Protein AF-A0A1Y2BKQ8-F1 (afdb_monomer_lite)

Secondary structure (DSSP, 8-state):
--S-TTHHHHHHHHHHHHTT--HHHHHHHHHHHHGGG--HHHHHHHHH--STT-PPPS-TTTS-HHHHHHHHHHHHHHHHHHHHH-SS-------

Foldseek 3Di:
DVPCLQVVLLVVLLVCVLLVHDLVVSLVVSCVSCPPNDDVVSSVSSVPDDNVPDDDPPPPVVDDPVVVVSVVVVVVVVVVVVVVVDPDDDPPDDD

Organism: NCBI:txid329046

Structure (mmCIF, N/CA/C/O backbone):
data_AF-A0A1Y2BKQ8-F1
#
_entry.id   AF-A0A1Y2BKQ8-F1
#
loop_
_atom_site.group_PDB
_atom_site.id
_atom_site.type_symbol
_atom_site.label_atom_id
_atom_site.label_alt_id
_atom_site.label_comp_id
_atom_site.label_asym_id
_atom_site.label_entity_id
_atom_site.label_seq_id
_atom_site.pdbx_PDB_ins_code
_atom_site.Cartn_x
_atom_site.Cartn_y
_atom_site.Cartn_z
_atom_site.occupancy
_atom_site.B_iso_or_equiv
_atom_site.auth_seq_id
_atom_site.auth_comp_id
_atom_site.auth_asym_id
_atom_site.auth_atom_id
_atom_site.pdbx_PDB_model_num
ATOM 1 N N . CYS A 1 1 ? -3.344 -16.184 -11.820 1.00 55.28 1 CYS A N 1
ATOM 2 C CA . CYS A 1 1 ? -2.300 -15.157 -11.624 1.00 55.28 1 CYS A CA 1
ATOM 3 C C . CYS A 1 1 ? -0.948 -15.718 -12.061 1.00 55.28 1 CYS A C 1
ATOM 5 O O . CYS A 1 1 ? -0.463 -16.633 -11.412 1.00 55.28 1 CYS A O 1
ATOM 7 N N . THR A 1 2 ? -0.353 -15.220 -13.149 1.00 65.62 2 THR A N 1
ATOM 8 C CA . THR A 1 2 ? 0.918 -15.765 -13.690 1.00 65.62 2 THR A CA 1
ATOM 9 C C . THR A 1 2 ? 2.160 -15.072 -13.111 1.00 65.62 2 THR A C 1
ATOM 11 O O . THR A 1 2 ? 3.232 -15.661 -13.059 1.00 65.62 2 THR A O 1
ATOM 14 N N . SER A 1 3 ? 2.032 -13.828 -12.633 1.00 71.88 3 SER A N 1
ATOM 15 C CA . SER A 1 3 ? 3.099 -13.130 -11.887 1.00 71.88 3 SER A CA 1
ATOM 16 C C . SER A 1 3 ? 2.632 -12.497 -10.574 1.00 71.88 3 SER A C 1
ATOM 18 O O . SER A 1 3 ? 3.471 -12.070 -9.794 1.00 71.88 3 SER A O 1
ATOM 20 N N . GLY A 1 4 ? 1.321 -12.391 -10.320 1.00 74.00 4 GLY A N 1
ATOM 21 C CA . GLY A 1 4 ? 0.762 -11.818 -9.084 1.00 74.00 4 GLY A CA 1
ATOM 22 C C . GLY A 1 4 ? 0.983 -10.311 -8.906 1.00 74.00 4 GLY A C 1
ATOM 23 O O . GLY A 1 4 ? 0.328 -9.691 -8.088 1.00 74.00 4 GLY A O 1
ATOM 24 N N . ILE A 1 5 ? 1.847 -9.678 -9.698 1.00 81.50 5 ILE A N 1
ATOM 25 C CA . ILE A 1 5 ? 2.206 -8.262 -9.547 1.00 81.50 5 ILE A CA 1
ATOM 26 C C . ILE A 1 5 ? 0.992 -7.332 -9.687 1.00 81.50 5 ILE A C 1
ATOM 28 O O . ILE A 1 5 ? 0.885 -6.344 -8.966 1.00 81.50 5 ILE A O 1
ATOM 32 N N . HIS A 1 6 ? 0.078 -7.623 -10.612 1.00 84.00 6 HIS A N 1
ATOM 33 C CA . HIS A 1 6 ? -1.047 -6.732 -10.895 1.00 84.00 6 HIS A CA 1
ATOM 34 C C . HIS A 1 6 ? -2.241 -7.029 -9.995 1.00 84.00 6 HIS A C 1
ATOM 36 O O . HIS A 1 6 ? -2.749 -6.123 -9.346 1.00 84.00 6 HIS A O 1
ATOM 42 N N . GLU A 1 7 ? -2.662 -8.291 -9.933 1.00 88.75 7 GLU A N 1
ATOM 43 C CA . GLU A 1 7 ? -3.835 -8.708 -9.169 1.00 88.75 7 GLU A CA 1
ATOM 44 C C . GLU A 1 7 ? -3.581 -8.597 -7.662 1.00 88.75 7 GLU A C 1
ATOM 46 O O . GLU A 1 7 ? -4.392 -8.017 -6.943 1.00 88.75 7 GLU A O 1
ATOM 51 N N . THR A 1 8 ? -2.418 -9.058 -7.184 1.00 90.25 8 THR A N 1
ATOM 52 C CA 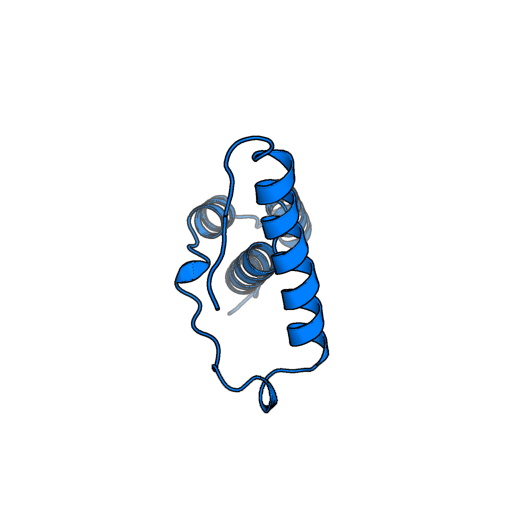. THR A 1 8 ? -2.040 -8.906 -5.772 1.00 90.25 8 THR A CA 1
ATOM 53 C C . THR A 1 8 ? -1.757 -7.443 -5.440 1.00 90.25 8 THR A C 1
ATOM 55 O O . THR A 1 8 ? -2.142 -6.988 -4.371 1.00 90.25 8 THR A O 1
ATOM 58 N N . GLY A 1 9 ? -1.149 -6.676 -6.353 1.00 89.31 9 GLY A N 1
ATOM 59 C CA . GLY A 1 9 ? -0.905 -5.244 -6.148 1.00 89.31 9 GLY A CA 1
ATOM 60 C C . GLY A 1 9 ? -2.192 -4.425 -6.015 1.00 89.31 9 GLY A C 1
ATOM 61 O O . GLY A 1 9 ? -2.284 -3.576 -5.133 1.00 89.31 9 GLY A O 1
ATOM 62 N N . ALA A 1 10 ? -3.207 -4.720 -6.834 1.00 90.88 10 ALA A N 1
ATOM 63 C CA . ALA A 1 10 ? -4.530 -4.113 -6.701 1.00 90.88 10 ALA A CA 1
ATOM 64 C C . ALA A 1 10 ? -5.181 -4.484 -5.363 1.00 90.88 10 ALA A C 1
ATOM 66 O O . ALA A 1 10 ? -5.633 -3.601 -4.641 1.00 90.88 10 ALA A O 1
ATOM 67 N N . PHE A 1 11 ? -5.173 -5.771 -5.003 1.00 91.56 11 PHE A N 1
ATOM 68 C CA . PHE A 1 11 ? -5.765 -6.244 -3.753 1.00 91.56 11 PHE A CA 1
ATOM 69 C C . PHE A 1 11 ? -5.103 -5.623 -2.516 1.00 91.56 11 PHE A C 1
ATOM 71 O O . PHE A 1 11 ? -5.789 -5.093 -1.644 1.00 91.56 11 PHE A O 1
ATOM 78 N N . VAL A 1 12 ? -3.768 -5.636 -2.456 1.00 92.12 12 VAL A N 1
ATOM 79 C CA . VAL A 1 12 ? -3.006 -5.026 -1.356 1.00 92.12 12 VAL A CA 1
ATOM 80 C C . VAL A 1 12 ? -3.254 -3.521 -1.305 1.00 92.12 12 VAL A C 1
ATOM 82 O O . VAL A 1 12 ? -3.436 -2.982 -0.218 1.00 92.12 12 VAL A O 1
ATOM 85 N N . GLY A 1 13 ? -3.333 -2.845 -2.453 1.00 91.94 13 GLY A N 1
ATOM 86 C CA . GLY A 1 13 ? -3.651 -1.421 -2.509 1.00 91.94 13 GLY A CA 1
ATOM 87 C C . GLY A 1 13 ? -5.037 -1.086 -1.953 1.00 91.94 13 GLY A C 1
ATOM 88 O O . GLY A 1 13 ? -5.162 -0.171 -1.140 1.00 91.94 13 GLY A O 1
ATOM 89 N N . CYS A 1 14 ? -6.063 -1.859 -2.317 1.00 92.12 14 CYS A N 1
ATOM 90 C CA . CYS A 1 14 ? -7.412 -1.723 -1.762 1.00 92.12 14 CYS A CA 1
ATOM 91 C C . CYS A 1 14 ? -7.440 -1.994 -0.253 1.00 92.12 14 CYS A C 1
ATOM 93 O O . CYS A 1 14 ? -8.060 -1.239 0.492 1.00 92.12 14 CYS A O 1
ATOM 95 N N . LEU A 1 15 ? -6.723 -3.023 0.214 1.00 90.06 15 LEU A N 1
ATOM 96 C CA . LEU A 1 15 ? -6.612 -3.318 1.640 1.00 90.06 15 LEU A CA 1
ATOM 97 C C . LEU A 1 15 ? -5.926 -2.170 2.389 1.00 90.06 15 LEU A C 1
ATOM 99 O O . LEU A 1 15 ? -6.450 -1.706 3.388 1.00 90.06 15 LEU A O 1
ATOM 103 N N . ARG A 1 16 ? -4.794 -1.653 1.900 1.00 89.94 16 ARG A N 1
ATOM 104 C CA . ARG A 1 16 ? -4.100 -0.506 2.513 1.00 89.94 16 ARG A CA 1
ATOM 105 C C . ARG A 1 16 ? -4.987 0.737 2.575 1.00 89.94 16 ARG A C 1
ATOM 107 O O . ARG A 1 16 ? -4.971 1.436 3.583 1.00 89.94 16 ARG A O 1
ATOM 114 N N . LYS A 1 17 ? -5.785 0.979 1.533 1.00 89.25 17 LYS A N 1
ATOM 115 C CA . LYS A 1 17 ? -6.769 2.064 1.514 1.00 89.25 17 LYS A CA 1
ATOM 116 C C . LYS A 1 17 ? -7.855 1.859 2.573 1.00 89.25 17 LYS A C 1
ATOM 118 O O . LYS A 1 17 ? -8.169 2.799 3.291 1.00 89.25 17 LYS A O 1
ATOM 123 N N . TYR A 1 18 ? -8.355 0.631 2.728 1.00 87.31 18 TYR A N 1
ATOM 124 C CA . TYR A 1 18 ? -9.271 0.263 3.816 1.00 87.31 18 TYR A CA 1
ATOM 125 C C . TYR A 1 18 ? -8.637 0.477 5.198 1.00 87.31 18 TYR A C 1
ATOM 127 O O . TYR A 1 18 ? -9.296 0.906 6.137 1.00 87.31 18 TYR A O 1
ATOM 135 N N . LEU A 1 19 ? -7.330 0.238 5.315 1.00 86.31 19 LEU A N 1
ATOM 136 C CA . LEU A 1 19 ? -6.562 0.508 6.525 1.00 86.31 19 LEU A CA 1
ATOM 137 C C . LEU A 1 19 ? -6.249 2.016 6.736 1.00 86.31 19 LEU A C 1
ATOM 139 O O . LEU A 1 19 ? -5.379 2.356 7.535 1.00 86.31 19 LEU A O 1
ATOM 143 N N . GLY A 1 20 ? -6.880 2.944 6.015 1.00 84.50 20 GLY A N 1
ATOM 144 C CA . GLY A 1 20 ? -6.663 4.385 6.207 1.00 84.50 20 GLY A CA 1
ATOM 145 C C . GLY A 1 20 ? -5.264 4.883 5.813 1.00 84.50 20 GLY A C 1
ATOM 146 O O . GLY A 1 20 ? -4.832 5.945 6.259 1.00 84.50 20 GLY A O 1
ATOM 147 N N . TRP A 1 21 ? -4.516 4.135 4.993 1.00 88.31 21 TRP A N 1
ATOM 148 C CA . TRP A 1 21 ? -3.216 4.598 4.498 1.00 88.31 21 TRP A CA 1
ATOM 149 C C . TRP A 1 21 ? -3.389 5.686 3.434 1.00 88.31 21 TRP A C 1
ATOM 151 O O . TRP A 1 21 ? -4.307 5.648 2.614 1.00 88.31 21 TRP A O 1
ATOM 161 N N . ASN A 1 22 ? -2.447 6.633 3.387 1.00 89.88 22 ASN A N 1
ATOM 162 C CA . ASN A 1 22 ? -2.442 7.673 2.362 1.00 89.88 22 ASN A CA 1
ATOM 163 C C . ASN A 1 22 ? -2.230 7.065 0.964 1.00 89.88 22 ASN A C 1
ATOM 165 O O . ASN A 1 22 ? -1.262 6.335 0.737 1.00 89.88 22 ASN A O 1
ATOM 169 N N . PHE A 1 23 ? -3.084 7.436 0.008 1.00 89.06 23 PHE A N 1
ATOM 170 C CA . PHE A 1 23 ? -3.034 6.956 -1.376 1.00 89.06 23 PHE A CA 1
ATOM 171 C C . PHE A 1 23 ? -1.649 7.081 -2.029 1.00 89.06 23 PHE A C 1
ATOM 173 O O . PHE A 1 23 ? -1.186 6.151 -2.689 1.00 89.06 23 PHE A O 1
ATOM 180 N N . ASN A 1 24 ? -0.950 8.196 -1.814 1.00 91.25 24 ASN A N 1
ATOM 181 C CA . ASN A 1 24 ? 0.359 8.435 -2.419 1.00 91.25 24 ASN A CA 1
ATOM 182 C C . ASN A 1 24 ? 1.401 7.419 -1.916 1.00 91.25 24 ASN A C 1
ATOM 184 O O . ASN A 1 24 ? 2.173 6.870 -2.700 1.00 91.25 24 ASN A O 1
ATOM 188 N N . SER A 1 25 ? 1.347 7.078 -0.623 1.00 93.00 25 SER A N 1
ATOM 189 C CA . SER A 1 25 ? 2.205 6.043 -0.035 1.00 93.00 25 SER A CA 1
ATOM 190 C C . SER A 1 25 ? 1.943 4.668 -0.661 1.00 93.00 25 SER A C 1
ATOM 192 O O . SER A 1 25 ? 2.888 3.979 -1.047 1.00 93.00 25 SER A O 1
ATOM 194 N N . ILE A 1 26 ? 0.670 4.315 -0.864 1.00 92.31 26 ILE A N 1
ATOM 195 C CA . ILE A 1 26 ? 0.257 3.044 -1.479 1.00 92.31 26 ILE A CA 1
ATOM 196 C C . ILE A 1 26 ? 0.764 2.939 -2.924 1.00 92.31 26 ILE A C 1
ATOM 198 O O . ILE A 1 26 ? 1.291 1.905 -3.339 1.00 92.31 26 ILE A O 1
ATOM 202 N N . VAL A 1 27 ? 0.632 4.011 -3.711 1.00 91.38 27 VAL A N 1
ATOM 203 C CA . VAL A 1 27 ? 1.073 4.022 -5.114 1.00 91.38 27 VAL A CA 1
ATOM 204 C C . VAL A 1 27 ? 2.591 3.904 -5.226 1.00 91.38 27 VAL A C 1
ATOM 206 O O . VAL A 1 27 ? 3.081 3.222 -6.130 1.00 91.38 27 VAL A O 1
ATOM 209 N N . VAL A 1 28 ? 3.344 4.535 -4.322 1.00 92.62 28 VAL A N 1
ATOM 210 C CA . VAL A 1 28 ? 4.805 4.395 -4.268 1.00 92.62 28 VAL A CA 1
ATOM 211 C C . VAL A 1 28 ? 5.197 2.955 -3.930 1.00 92.62 28 VAL A C 1
ATOM 213 O O . VAL A 1 28 ? 5.998 2.377 -4.663 1.00 92.62 28 VAL A O 1
ATOM 216 N N . GLU A 1 29 ? 4.588 2.342 -2.907 1.00 91.69 29 GLU A N 1
ATOM 217 C CA . GLU A 1 29 ? 4.819 0.933 -2.535 1.00 91.69 29 GLU A CA 1
ATOM 218 C C . GLU A 1 29 ? 4.538 -0.004 -3.722 1.00 91.69 29 GLU A C 1
ATOM 220 O O . GLU A 1 29 ? 5.382 -0.826 -4.091 1.00 91.69 29 GLU A O 1
ATOM 225 N N . TYR A 1 30 ? 3.399 0.181 -4.398 1.00 91.00 30 TYR A N 1
ATOM 226 C CA . TYR A 1 30 ? 3.030 -0.596 -5.581 1.00 91.00 30 TYR A CA 1
ATOM 227 C C . TYR A 1 30 ? 4.044 -0.446 -6.722 1.00 91.00 30 TYR A C 1
ATOM 229 O O . TYR A 1 30 ? 4.440 -1.437 -7.340 1.00 91.00 30 TYR A O 1
ATOM 237 N N . ARG A 1 31 ? 4.486 0.782 -7.018 1.00 90.31 31 ARG A N 1
ATOM 238 C CA . ARG A 1 31 ? 5.473 1.041 -8.077 1.00 90.31 31 ARG A CA 1
ATOM 239 C C . ARG A 1 31 ? 6.832 0.438 -7.739 1.00 90.31 31 ARG A C 1
ATOM 241 O O . ARG A 1 31 ? 7.458 -0.134 -8.627 1.00 90.31 31 ARG A O 1
ATOM 248 N N . CYS A 1 32 ? 7.256 0.512 -6.479 1.00 90.75 32 CYS A N 1
ATOM 249 C CA . CYS A 1 32 ? 8.468 -0.147 -5.998 1.00 90.75 32 CYS A CA 1
ATOM 250 C C . CYS A 1 32 ? 8.386 -1.671 -6.163 1.00 90.75 32 CYS A C 1
ATOM 252 O O . CYS A 1 32 ? 9.342 -2.278 -6.637 1.00 90.75 32 CYS A O 1
ATOM 254 N N . PHE A 1 33 ? 7.242 -2.282 -5.840 1.00 88.25 33 PHE A N 1
ATOM 255 C CA . PHE A 1 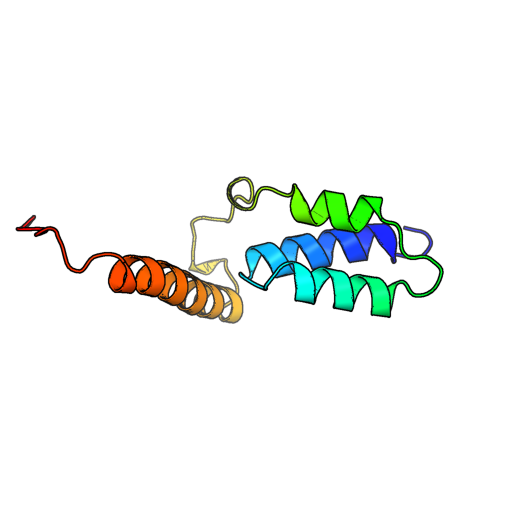33 ? 7.044 -3.727 -5.971 1.00 88.25 33 PHE A CA 1
ATOM 256 C C . PHE A 1 33 ? 6.954 -4.192 -7.433 1.00 88.25 33 PHE A C 1
ATOM 258 O O . PHE A 1 33 ? 7.542 -5.201 -7.816 1.00 88.25 33 PHE A O 1
ATOM 265 N N . ALA A 1 34 ? 6.221 -3.458 -8.271 1.00 87.06 34 ALA A N 1
ATOM 266 C CA . ALA A 1 34 ? 6.012 -3.816 -9.670 1.00 87.06 34 ALA A CA 1
ATOM 267 C C . ALA A 1 34 ? 7.197 -3.446 -10.580 1.00 87.06 34 ALA A C 1
ATOM 269 O O . ALA A 1 34 ? 7.329 -4.008 -11.673 1.00 87.06 34 ALA A O 1
ATOM 270 N N . GLY A 1 35 ? 8.044 -2.502 -10.156 1.00 87.25 35 GLY A N 1
ATOM 271 C CA . GLY A 1 35 ? 9.211 -2.033 -10.896 1.00 87.25 35 GLY A CA 1
ATOM 272 C C . GLY A 1 35 ? 8.872 -1.655 -12.341 1.00 87.25 35 GLY A C 1
ATOM 273 O O . GLY A 1 35 ? 7.955 -0.874 -12.613 1.00 87.25 35 GLY A O 1
ATOM 274 N N . SER A 1 36 ? 9.584 -2.269 -13.289 1.00 83.88 36 SER A N 1
ATOM 275 C CA . SER A 1 36 ? 9.407 -2.050 -14.733 1.00 83.88 36 SER A CA 1
ATOM 276 C C . SER A 1 36 ? 8.082 -2.569 -15.302 1.00 83.88 36 SER A C 1
ATOM 278 O O . SER A 1 36 ? 7.726 -2.223 -16.425 1.00 83.88 36 SER A O 1
ATOM 280 N N . LYS A 1 37 ? 7.331 -3.379 -14.545 1.00 84.38 37 LYS A N 1
ATOM 281 C CA . LYS A 1 37 ? 6.013 -3.901 -14.934 1.00 84.38 37 LYS A CA 1
ATOM 282 C C . LYS A 1 37 ? 4.866 -3.137 -14.270 1.00 84.38 37 LYS A C 1
ATOM 284 O O . LYS A 1 37 ? 3.740 -3.622 -14.276 1.00 84.38 37 LYS A O 1
ATOM 289 N N . SER A 1 38 ? 5.102 -1.971 -13.671 1.00 84.56 38 SER A N 1
ATOM 290 C CA . SER A 1 38 ? 4.013 -1.190 -13.074 1.00 84.56 38 SER A CA 1
ATOM 291 C C . SER A 1 38 ? 2.995 -0.746 -14.134 1.00 84.56 38 SER A C 1
ATOM 293 O O . SER A 1 38 ? 3.349 -0.310 -15.229 1.00 84.56 38 SER A O 1
ATOM 295 N N . ARG A 1 39 ? 1.698 -0.888 -13.830 1.00 87.62 39 ARG A N 1
A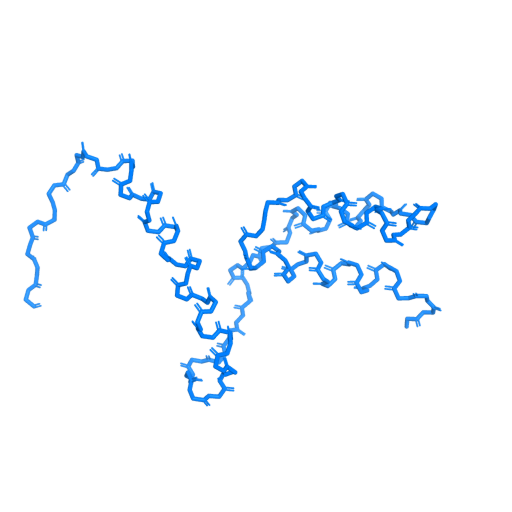TOM 296 C CA . ARG A 1 39 ? 0.609 -0.420 -14.701 1.00 87.62 39 ARG A CA 1
ATOM 297 C C . ARG A 1 39 ? -0.091 0.756 -14.044 1.00 87.62 39 ARG A C 1
ATOM 299 O O . ARG A 1 39 ? -0.574 0.632 -12.922 1.00 87.62 39 ARG A O 1
ATOM 306 N N . TYR A 1 40 ? -0.217 1.861 -14.773 1.00 89.12 40 TYR A N 1
ATOM 307 C CA . TYR A 1 40 ? -0.941 3.045 -14.301 1.00 89.12 40 TYR A CA 1
ATOM 308 C C . TYR A 1 40 ? -2.400 2.733 -13.926 1.00 89.12 40 TYR A C 1
ATOM 310 O O . TYR A 1 40 ? -2.889 3.218 -12.909 1.00 89.12 40 TYR A O 1
ATOM 318 N N . LEU A 1 41 ? -3.050 1.839 -14.683 1.00 90.81 41 LEU A N 1
ATOM 319 C CA . LEU A 1 41 ? -4.427 1.396 -14.433 1.00 90.81 41 LEU A CA 1
ATOM 320 C C . LEU A 1 41 ? -4.642 0.830 -13.024 1.00 90.81 41 LEU A C 1
ATOM 322 O O . LEU A 1 41 ? -5.724 0.986 -12.476 1.00 90.81 41 LEU A O 1
ATOM 326 N N . ILE A 1 42 ? -3.627 0.204 -12.420 1.00 90.62 42 ILE A N 1
ATOM 327 C CA . ILE A 1 42 ? -3.744 -0.333 -11.058 1.00 90.62 42 ILE A CA 1
ATOM 328 C C . ILE A 1 42 ? -3.768 0.804 -10.031 1.00 90.62 42 ILE A C 1
ATOM 330 O O . ILE A 1 42 ? -4.558 0.760 -9.096 1.00 90.62 42 ILE A O 1
ATOM 334 N N . GLY A 1 43 ? -2.972 1.858 -10.236 1.00 90.31 43 GLY A N 1
ATOM 335 C CA . GLY A 1 43 ? -3.026 3.054 -9.391 1.00 90.31 43 GLY A CA 1
ATOM 336 C C . GLY A 1 43 ? -4.387 3.750 -9.467 1.00 90.31 43 GLY A C 1
ATOM 337 O O . GLY A 1 43 ? -4.956 4.081 -8.434 1.00 90.31 43 GLY A O 1
ATOM 338 N N . GLN A 1 44 ? -4.940 3.894 -10.676 1.00 93.25 44 GLN A N 1
ATOM 339 C CA . GLN A 1 44 ? -6.290 4.437 -10.881 1.00 93.25 44 GLN A CA 1
ATOM 340 C C . GLN A 1 44 ? -7.381 3.557 -10.265 1.00 93.25 44 GLN A C 1
ATOM 342 O O . GLN A 1 44 ? -8.323 4.064 -9.668 1.00 93.25 44 GLN A O 1
ATOM 347 N N . PHE A 1 45 ? -7.242 2.235 -10.356 1.00 92.25 45 PHE A N 1
ATOM 348 C CA . PHE A 1 45 ? -8.171 1.311 -9.714 1.00 92.25 45 PHE A CA 1
ATOM 349 C C . PHE A 1 45 ? -8.189 1.489 -8.190 1.00 92.25 45 PHE A C 1
ATOM 351 O O . PHE A 1 45 ? -9.258 1.582 -7.598 1.00 92.25 45 PHE A O 1
ATOM 358 N N . ILE A 1 46 ? -7.015 1.598 -7.557 1.00 91.88 46 ILE A N 1
ATOM 359 C CA . ILE A 1 46 ? -6.904 1.840 -6.110 1.00 91.88 46 ILE A CA 1
ATOM 360 C C . ILE A 1 46 ? -7.514 3.205 -5.738 1.00 91.88 46 ILE A C 1
ATOM 362 O O . ILE A 1 46 ? -8.189 3.328 -4.715 1.00 91.88 46 ILE A O 1
ATOM 366 N N . GLU A 1 47 ? -7.324 4.231 -6.570 1.00 90.62 47 GLU A N 1
ATOM 367 C CA . GLU A 1 47 ? -7.896 5.568 -6.356 1.00 90.62 47 GLU A CA 1
ATOM 368 C C . GLU A 1 47 ? -9.427 5.556 -6.370 1.00 90.62 47 GLU A C 1
ATOM 370 O O . GLU A 1 47 ? -10.055 6.110 -5.470 1.00 90.62 47 GLU A O 1
ATOM 375 N N . LEU A 1 48 ? -10.021 4.855 -7.336 1.00 91.25 48 LEU A N 1
ATOM 376 C CA . LEU A 1 48 ? -11.471 4.769 -7.520 1.00 91.25 48 LEU A CA 1
ATOM 377 C C . LEU A 1 48 ? -12.149 3.720 -6.628 1.00 91.25 48 LEU A C 1
ATOM 379 O O . LEU A 1 48 ? -13.373 3.645 -6.603 1.00 91.25 48 LEU A O 1
ATOM 383 N N . PHE A 1 49 ? -11.381 2.894 -5.912 1.00 90.69 49 PHE A N 1
ATOM 384 C CA . PHE A 1 49 ? -11.938 1.855 -5.051 1.00 90.69 49 PHE A CA 1
ATOM 385 C C . PHE A 1 49 ? -12.719 2.461 -3.879 1.00 90.69 49 PHE A C 1
ATOM 387 O O . PHE A 1 49 ? -12.134 3.142 -3.034 1.00 90.69 49 PHE A O 1
ATOM 394 N N . ASP A 1 50 ? -14.019 2.192 -3.824 1.00 89.00 50 ASP A N 1
ATOM 395 C CA . ASP A 1 50 ? -14.883 2.601 -2.722 1.00 89.00 50 ASP A CA 1
ATOM 396 C C . ASP A 1 50 ? -14.744 1.624 -1.543 1.00 89.00 50 ASP A C 1
ATOM 398 O O . ASP A 1 50 ? -14.947 0.415 -1.680 1.00 89.00 50 ASP A O 1
ATOM 402 N N . VAL A 1 51 ? -14.352 2.164 -0.391 1.00 86.56 51 VAL A N 1
ATOM 403 C CA . VAL A 1 51 ? -14.090 1.408 0.838 1.00 86.56 51 VAL A CA 1
ATOM 404 C C . VAL A 1 51 ? -15.404 1.009 1.520 1.00 86.56 51 VAL A C 1
ATOM 406 O O . VAL A 1 51 ? -15.459 -0.044 2.158 1.00 86.56 51 VAL A O 1
ATOM 409 N N . ASP A 1 52 ? -16.477 1.777 1.314 1.00 83.88 52 ASP A N 1
ATOM 410 C CA . ASP A 1 52 ? -17.779 1.571 1.960 1.00 83.88 52 ASP A CA 1
ATOM 411 C C . ASP A 1 52 ? -18.523 0.346 1.409 1.00 83.88 52 ASP A C 1
ATOM 413 O O . ASP A 1 52 ? -19.407 -0.216 2.058 1.00 83.88 52 ASP A O 1
ATOM 417 N N . LEU A 1 53 ? -18.123 -0.132 0.228 1.00 85.81 53 LEU A N 1
ATOM 418 C CA . LEU A 1 53 ? -18.644 -1.362 -0.369 1.00 85.81 53 LEU A CA 1
ATOM 419 C C . LEU A 1 53 ? -18.105 -2.635 0.306 1.00 85.81 53 LEU A C 1
ATOM 421 O O . LEU A 1 53 ? -18.585 -3.735 0.019 1.00 85.81 53 LEU A O 1
ATOM 425 N N . VAL A 1 54 ? -17.109 -2.524 1.192 1.00 84.62 54 VAL A N 1
ATOM 426 C CA . VAL A 1 54 ? -16.529 -3.675 1.890 1.00 84.62 54 VAL A CA 1
ATOM 427 C C . VAL A 1 54 ? -17.416 -4.075 3.068 1.00 84.62 54 VAL A C 1
ATOM 429 O O . VAL A 1 54 ? -17.376 -3.487 4.147 1.00 84.62 54 VAL A O 1
ATOM 432 N N . THR A 1 55 ? -18.200 -5.137 2.886 1.00 82.75 55 THR A N 1
ATOM 433 C CA . THR A 1 55 ? -19.034 -5.698 3.954 1.00 82.75 55 THR A CA 1
ATOM 434 C C . THR A 1 55 ? -18.233 -6.657 4.824 1.00 82.75 55 THR A C 1
ATOM 436 O O . THR A 1 55 ? -17.793 -7.711 4.357 1.00 82.75 55 THR A O 1
ATOM 439 N N . LEU A 1 56 ? -18.092 -6.329 6.104 1.00 81.75 56 LEU A N 1
ATOM 440 C CA . LEU A 1 56 ? -17.531 -7.233 7.102 1.00 81.75 56 LEU A CA 1
ATOM 441 C C . LEU A 1 56 ? -18.635 -7.958 7.883 1.00 81.75 56 LEU A C 1
ATOM 443 O O . LEU A 1 56 ? -19.743 -7.428 8.022 1.00 81.75 56 LEU A O 1
ATOM 447 N N . PRO A 1 57 ? -18.346 -9.153 8.431 1.00 81.50 57 PRO A N 1
ATOM 448 C CA . PRO A 1 57 ? -19.222 -9.787 9.405 1.00 81.50 57 PRO A CA 1
ATOM 449 C C . PRO A 1 57 ? -19.473 -8.836 10.579 1.00 81.50 57 PRO A C 1
ATOM 451 O O . PRO A 1 57 ? -18.536 -8.258 11.126 1.00 81.50 57 PRO A O 1
ATOM 454 N N . ARG A 1 58 ? -20.740 -8.686 10.979 1.00 74.06 58 ARG A N 1
ATOM 455 C CA . ARG A 1 58 ? -21.119 -7.866 12.145 1.00 74.06 58 ARG A CA 1
ATOM 456 C C . ARG A 1 58 ? -20.666 -8.488 13.468 1.00 74.06 58 ARG A C 1
ATOM 458 O O . ARG A 1 58 ? -20.543 -7.787 14.469 1.00 74.06 58 ARG A O 1
ATOM 465 N N . ASP A 1 59 ? -20.399 -9.789 13.456 1.00 81.00 59 ASP A N 1
ATOM 466 C CA . ASP A 1 59 ? -19.976 -10.539 14.627 1.00 81.00 59 ASP A CA 1
ATOM 467 C C . ASP A 1 59 ? -18.485 -10.311 14.905 1.00 81.00 59 ASP A C 1
ATOM 469 O O . ASP A 1 59 ? -17.603 -10.911 14.288 1.00 81.00 59 ASP A O 1
ATOM 473 N N . VAL A 1 60 ? -18.203 -9.450 15.886 1.00 76.56 60 VAL A N 1
ATOM 474 C CA . VAL A 1 60 ? -16.840 -9.075 16.309 1.00 76.56 60 VAL A CA 1
ATOM 475 C C . VAL A 1 60 ? -16.030 -10.274 16.820 1.00 76.56 60 VAL A C 1
ATOM 477 O O . VAL A 1 60 ? -14.807 -10.274 16.731 1.00 76.56 60 VAL A O 1
ATOM 480 N N . SER A 1 61 ? -16.691 -11.326 17.305 1.00 77.69 61 SER A N 1
ATOM 481 C CA . SER A 1 61 ? -16.048 -12.565 17.764 1.00 77.69 61 SER A CA 1
ATOM 482 C C . SER A 1 61 ? -15.436 -13.405 16.637 1.00 77.69 61 SER A C 1
ATOM 484 O O . SER A 1 61 ? -14.574 -14.238 16.905 1.00 77.69 61 SER A O 1
ATOM 486 N N . VAL A 1 62 ? -15.874 -13.200 15.392 1.00 83.94 62 VAL A N 1
ATOM 487 C CA . VAL A 1 62 ? -15.364 -13.910 14.207 1.00 83.94 62 VAL A CA 1
ATOM 488 C C . VAL A 1 62 ? -14.159 -13.178 13.606 1.00 83.94 62 VAL A C 1
ATOM 490 O O . VAL A 1 62 ? -13.363 -13.769 12.875 1.00 83.94 62 VAL A O 1
ATOM 493 N N . LEU A 1 63 ? -14.002 -11.891 13.924 1.00 84.25 63 LEU A N 1
ATOM 494 C CA . LEU A 1 63 ? -12.908 -11.069 13.427 1.00 84.25 63 LEU A CA 1
ATOM 495 C C . LEU A 1 63 ? -11.619 -11.333 14.224 1.00 84.25 63 LEU A C 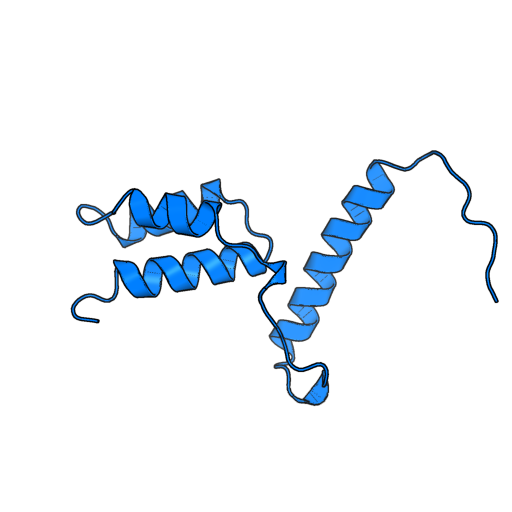1
ATOM 497 O O . LEU A 1 63 ? -11.651 -11.448 15.451 1.00 84.25 63 LEU A O 1
ATOM 501 N N . PRO A 1 64 ? -10.455 -11.397 13.556 1.00 86.00 64 PRO A N 1
ATOM 502 C CA . PRO A 1 64 ? -9.179 -11.518 14.246 1.00 86.00 64 PRO A CA 1
ATOM 503 C C . PRO A 1 64 ? -8.939 -10.342 15.201 1.00 86.00 64 PRO A C 1
ATOM 505 O O . PRO A 1 64 ? -9.190 -9.190 14.845 1.00 86.00 64 PRO A O 1
ATOM 508 N N . PHE A 1 65 ? -8.369 -10.610 16.380 1.00 85.50 65 PHE A N 1
ATOM 509 C CA . PHE A 1 65 ? -8.150 -9.575 17.402 1.00 85.50 65 PHE A CA 1
ATOM 510 C C . PHE A 1 65 ? -7.346 -8.371 16.875 1.00 85.50 65 PHE A C 1
ATOM 512 O O . PHE A 1 65 ? -7.662 -7.227 17.192 1.00 85.50 65 PHE A O 1
ATOM 519 N N . TRP A 1 66 ? -6.335 -8.620 16.032 1.00 83.62 66 TRP A N 1
ATOM 520 C CA . TRP A 1 66 ? -5.489 -7.573 15.455 1.00 83.62 66 TRP A CA 1
ATOM 521 C C . TRP A 1 66 ? -6.277 -6.633 14.538 1.00 83.62 66 TRP A C 1
ATOM 523 O O . TRP A 1 66 ? -5.947 -5.457 14.435 1.00 83.62 66 TRP A O 1
ATOM 533 N N . PHE A 1 67 ? -7.327 -7.141 13.890 1.00 81.94 67 PHE A N 1
ATOM 534 C CA . PHE A 1 67 ? -8.167 -6.374 12.979 1.00 81.94 67 PHE A CA 1
ATOM 535 C C . PHE A 1 67 ? -9.161 -5.490 13.741 1.00 81.94 67 PHE A C 1
ATOM 537 O O . PHE A 1 67 ? -9.385 -4.342 13.367 1.00 81.94 67 PHE A O 1
ATOM 544 N N . VAL A 1 68 ? -9.703 -5.996 14.852 1.00 81.69 68 VAL A N 1
ATOM 545 C CA . VAL A 1 68 ? -10.573 -5.220 15.749 1.00 81.69 68 VAL A CA 1
ATOM 546 C C . VAL A 1 68 ? -9.810 -4.047 16.362 1.00 81.69 68 VAL A C 1
ATOM 548 O O . VAL A 1 68 ? -10.309 -2.924 16.382 1.00 81.69 68 VAL A O 1
ATOM 551 N N . GLU A 1 69 ? -8.586 -4.290 16.834 1.00 81.19 69 GLU A N 1
ATOM 552 C CA . GLU A 1 69 ? -7.746 -3.232 17.402 1.00 81.19 69 GLU A CA 1
ATOM 553 C C . GLU A 1 69 ? -7.373 -2.187 16.349 1.00 81.19 69 GLU A C 1
ATOM 555 O O . GLU A 1 69 ? -7.456 -0.984 16.584 1.00 81.19 69 GLU A O 1
ATOM 560 N N . PHE A 1 70 ? -7.053 -2.653 15.146 1.00 80.56 70 PHE A N 1
ATOM 561 C CA . PHE A 1 70 ? -6.792 -1.792 14.012 1.00 80.56 70 PHE A CA 1
ATOM 562 C C . PHE A 1 70 ? -7.984 -0.864 13.688 1.00 80.56 70 PHE A C 1
ATOM 564 O O . PHE A 1 70 ? -7.800 0.346 13.544 1.00 80.56 70 PHE A O 1
ATOM 571 N N . GLN A 1 71 ? -9.212 -1.395 13.635 1.00 76.31 71 GLN A N 1
ATOM 572 C CA . GLN A 1 71 ? -10.411 -0.589 13.377 1.00 76.31 71 GLN A CA 1
ATOM 573 C C . GLN A 1 71 ? -10.650 0.473 14.453 1.00 76.31 71 GLN A C 1
ATOM 575 O O . GLN A 1 71 ? -11.067 1.579 14.122 1.00 76.31 71 GLN A O 1
ATOM 580 N N . ARG A 1 72 ? -10.352 0.183 15.727 1.00 74.50 72 ARG A N 1
ATOM 581 C CA . ARG A 1 72 ? -10.464 1.180 16.807 1.00 74.50 72 ARG A CA 1
ATOM 582 C C . ARG A 1 72 ? -9.565 2.386 16.562 1.00 74.50 72 ARG A C 1
ATOM 584 O O . ARG A 1 72 ? -10.008 3.515 16.751 1.00 74.50 72 ARG A O 1
ATOM 591 N N . VAL A 1 73 ? -8.331 2.150 16.117 1.00 72.69 73 VAL A N 1
ATOM 592 C CA . VAL A 1 73 ? -7.364 3.219 15.838 1.00 72.69 73 VAL A CA 1
ATOM 593 C C . VAL A 1 73 ? -7.804 4.059 14.639 1.00 72.69 73 VAL A C 1
ATOM 595 O O . VAL A 1 73 ? -7.817 5.283 14.738 1.00 72.69 73 VAL A O 1
ATOM 598 N N . VAL A 1 74 ? -8.229 3.435 13.537 1.00 69.62 74 VAL A N 1
ATOM 599 C CA . VAL A 1 74 ? -8.691 4.180 12.348 1.00 69.62 74 VAL A CA 1
ATOM 600 C C . VAL A 1 74 ? -9.938 5.003 12.650 1.00 69.62 74 VAL A C 1
ATOM 602 O O . VAL A 1 74 ? -9.955 6.198 12.377 1.00 69.62 74 VAL A O 1
ATOM 605 N N . VAL A 1 75 ? -10.935 4.405 13.309 1.00 66.75 75 VAL A N 1
ATOM 606 C CA . VAL A 1 75 ? -12.151 5.122 13.718 1.00 66.75 75 VAL A CA 1
ATOM 607 C C . VAL A 1 75 ? -11.813 6.284 14.655 1.00 66.75 75 VAL A C 1
ATOM 609 O O . VAL A 1 75 ? -12.392 7.358 14.525 1.00 66.75 75 VAL A O 1
ATOM 612 N N . SER A 1 76 ? -10.852 6.120 15.572 1.00 60.16 76 SER A N 1
ATOM 613 C CA . SER A 1 76 ? -10.422 7.222 16.442 1.00 60.16 76 SER A CA 1
ATOM 614 C C . SER A 1 76 ? -9.755 8.370 15.675 1.00 60.16 76 SER A C 1
ATOM 616 O O . SER A 1 76 ? -9.936 9.526 16.052 1.00 60.16 76 SER A O 1
ATOM 618 N N . ALA A 1 77 ? -9.047 8.074 14.579 1.00 61.12 77 ALA A N 1
ATOM 619 C CA . ALA A 1 77 ? -8.420 9.081 13.730 1.00 61.12 77 ALA A CA 1
ATOM 620 C C . ALA A 1 77 ? -9.467 9.876 12.927 1.00 61.12 77 ALA A C 1
ATOM 622 O O . ALA A 1 77 ? -9.403 11.104 12.905 1.00 61.12 77 ALA A O 1
ATOM 623 N N . ASP A 1 78 ? -10.485 9.218 12.368 1.00 57.50 78 ASP A N 1
ATOM 624 C CA . ASP A 1 78 ? -11.588 9.904 11.676 1.00 57.50 78 ASP A CA 1
ATOM 625 C C . ASP A 1 78 ? -12.441 10.744 12.640 1.00 57.50 78 ASP A C 1
ATOM 627 O O . ASP A 1 78 ? -12.781 11.888 12.338 1.00 57.50 78 ASP A O 1
ATOM 631 N N . VAL A 1 79 ? -12.722 10.233 13.847 1.00 55.81 79 VAL A N 1
ATOM 632 C CA . VAL A 1 79 ? -13.408 11.007 14.897 1.00 55.81 79 VAL A CA 1
ATOM 633 C C . VAL A 1 79 ? -12.562 12.204 15.334 1.00 55.81 79 VAL A C 1
ATOM 635 O O . VAL A 1 79 ? -13.119 13.277 15.547 1.00 55.81 79 VAL A O 1
ATOM 638 N N . SER A 1 80 ? -11.232 12.070 15.407 1.00 52.97 80 SER A N 1
ATOM 639 C CA . SER A 1 80 ? -10.356 13.197 15.744 1.00 52.97 80 SER A CA 1
ATOM 640 C C . SER A 1 80 ? -10.365 14.305 14.681 1.00 52.97 80 SER A C 1
ATOM 642 O O . SER A 1 80 ? -10.414 15.479 15.037 1.00 52.97 80 SER A O 1
ATOM 644 N N . LEU A 1 81 ? -10.454 13.950 13.392 1.00 52.62 81 LEU A N 1
ATOM 645 C CA . LEU A 1 81 ? -10.622 14.911 12.292 1.00 52.62 81 LEU A CA 1
ATOM 646 C C . LEU A 1 81 ? -11.998 15.597 12.317 1.00 52.62 81 LEU A C 1
ATOM 648 O O . LEU A 1 81 ? -12.106 16.771 11.961 1.00 52.62 81 LEU A O 1
ATOM 652 N N . ILE A 1 82 ? -13.043 14.905 12.788 1.00 50.28 82 ILE A N 1
ATOM 653 C CA . ILE A 1 82 ? -14.344 15.530 13.063 1.00 50.28 82 ILE A CA 1
ATOM 654 C C . ILE A 1 82 ? -14.208 16.509 14.243 1.00 50.28 82 ILE A C 1
ATOM 656 O O . ILE A 1 82 ? -14.640 17.655 14.130 1.00 50.28 82 ILE A O 1
ATOM 660 N N . THR A 1 83 ? -13.541 16.121 15.337 1.00 50.69 83 THR A N 1
ATOM 661 C CA . THR A 1 83 ? -13.401 16.975 16.533 1.00 50.69 83 THR A CA 1
ATOM 662 C C . THR A 1 83 ? -12.444 18.157 16.367 1.00 50.69 83 THR A C 1
ATOM 664 O O . THR A 1 83 ? -12.625 19.157 17.055 1.00 50.69 83 THR A O 1
ATOM 667 N N . ASP A 1 84 ? -11.473 18.091 15.449 1.00 47.47 84 ASP A N 1
ATOM 668 C CA . ASP A 1 84 ? -10.594 19.227 15.124 1.00 47.47 84 ASP A CA 1
ATOM 669 C C . ASP A 1 84 ? -11.279 20.263 14.210 1.00 47.47 84 ASP A C 1
ATOM 671 O O . ASP A 1 84 ? -10.869 21.425 14.175 1.00 47.47 84 ASP A O 1
ATOM 675 N N . SER A 1 85 ? -12.347 19.880 13.496 1.00 47.16 85 SER A N 1
ATOM 676 C CA . SER A 1 85 ? -13.119 20.797 12.637 1.00 47.16 85 SER A CA 1
ATOM 677 C C . SER A 1 85 ? -14.383 21.372 13.295 1.00 47.16 85 SER A C 1
ATOM 679 O O . SER A 1 85 ? -14.906 22.383 12.828 1.00 47.16 85 SER A O 1
ATOM 681 N N . GLU A 1 86 ? -14.838 20.801 14.415 1.00 43.06 86 GLU A N 1
ATOM 682 C CA . GLU A 1 86 ? -16.065 21.201 15.116 1.00 43.06 86 GLU A CA 1
ATOM 683 C C . GLU A 1 86 ? -15.798 21.730 16.539 1.00 43.06 86 GLU A C 1
ATOM 685 O O . GLU A 1 86 ? -16.334 21.233 17.528 1.00 43.06 86 GLU A O 1
ATOM 690 N N . PHE A 1 87 ? -15.079 22.851 16.660 1.00 41.28 87 PHE A N 1
ATOM 691 C CA . PHE A 1 87 ? -15.433 23.828 17.699 1.00 41.28 87 PHE A CA 1
ATOM 692 C C . PHE A 1 87 ? -16.508 24.769 17.148 1.00 41.28 87 PHE A C 1
ATOM 694 O O . PHE A 1 87 ? -16.215 25.939 16.926 1.00 41.28 87 PHE A O 1
ATOM 701 N N . ARG A 1 88 ? -17.720 24.253 16.872 1.00 40.16 88 ARG A N 1
ATOM 702 C CA . ARG A 1 88 ? -19.008 24.986 16.8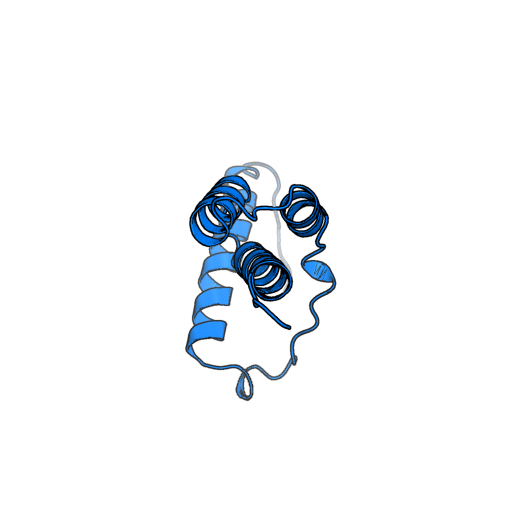85 1.00 40.16 88 ARG A CA 1
ATOM 703 C C . ARG A 1 88 ? -20.167 24.082 16.425 1.00 40.16 88 ARG A C 1
ATOM 705 O O . ARG A 1 88 ? -20.562 24.171 15.275 1.00 40.16 88 ARG A O 1
ATOM 712 N N . ILE A 1 89 ? -20.765 23.317 17.336 1.00 32.94 89 ILE A N 1
ATOM 713 C CA . ILE A 1 89 ? -22.216 23.290 17.629 1.00 32.94 89 ILE A CA 1
ATOM 714 C C . ILE A 1 89 ? -22.470 22.223 18.703 1.00 32.94 89 ILE A C 1
ATOM 716 O O . ILE A 1 89 ? -21.976 21.102 18.659 1.00 32.94 89 ILE A O 1
ATOM 720 N N . GLU A 1 90 ? -23.227 22.635 19.713 1.00 39.66 90 GLU A N 1
ATOM 721 C CA . GLU A 1 90 ? -23.681 21.837 20.843 1.00 39.66 90 GLU A CA 1
ATOM 722 C C . GLU A 1 90 ? -24.427 20.572 20.395 1.00 39.66 90 GLU A C 1
ATOM 724 O O . GLU A 1 90 ? -25.483 20.659 19.771 1.00 39.66 90 GLU A O 1
ATOM 729 N N . TYR A 1 91 ? -23.979 19.403 20.852 1.00 36.16 91 TYR A N 1
ATOM 730 C CA . TYR A 1 91 ? -24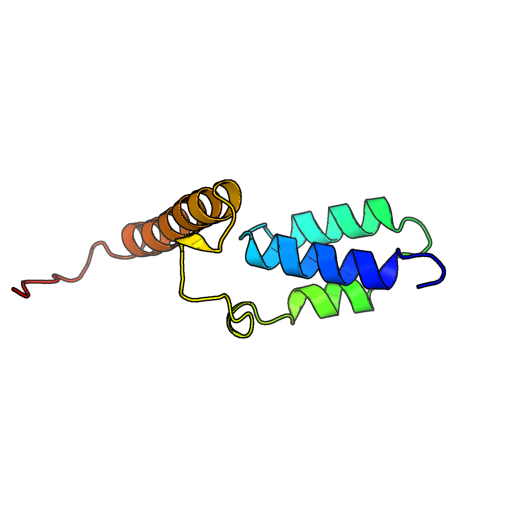.874 18.260 21.032 1.00 36.16 91 TYR A CA 1
ATOM 731 C C . TYR A 1 91 ? -25.197 18.115 22.513 1.00 36.16 91 TYR A C 1
ATOM 733 O O . TYR A 1 91 ? -24.653 17.308 23.263 1.00 36.16 91 TYR A O 1
ATOM 741 N N . THR A 1 92 ? -26.130 18.971 22.916 1.00 40.53 92 THR A N 1
ATOM 742 C CA . THR A 1 92 ? -27.078 18.696 23.986 1.00 40.53 92 THR A CA 1
ATOM 743 C C . THR A 1 92 ? -27.710 17.310 23.785 1.00 40.53 92 THR A C 1
ATOM 745 O O . THR A 1 92 ? -28.329 17.032 22.762 1.00 40.53 92 THR A O 1
ATOM 748 N N . GLY A 1 93 ? -27.510 16.445 24.782 1.00 41.09 93 GLY A N 1
ATOM 749 C CA . GLY A 1 93 ? -28.451 15.440 25.273 1.00 41.09 93 GLY A CA 1
ATOM 750 C C . GLY A 1 93 ? -29.116 14.474 24.289 1.00 41.09 93 GLY A C 1
ATOM 751 O O . GLY A 1 93 ? -30.071 14.817 23.595 1.00 41.09 93 GLY A O 1
ATOM 752 N N . ARG A 1 94 ? -28.838 13.181 24.476 1.00 37.66 94 ARG A N 1
ATOM 753 C CA . ARG A 1 94 ? -29.926 12.198 24.534 1.00 37.66 94 ARG A CA 1
ATOM 754 C C . ARG A 1 94 ? -29.592 11.052 25.484 1.00 37.66 94 ARG A C 1
ATOM 756 O O . ARG A 1 94 ? -28.488 10.524 25.467 1.00 37.66 94 ARG A O 1
ATOM 763 N N . ARG A 1 95 ? -30.581 10.802 26.344 1.00 38.19 95 ARG A N 1
ATOM 764 C CA . ARG A 1 95 ? -30.724 9.691 27.288 1.00 38.19 95 ARG A CA 1
ATOM 765 C C . ARG A 1 95 ? -30.563 8.338 26.614 1.00 38.19 95 ARG A C 1
ATOM 767 O O . ARG A 1 95 ? -30.957 8.249 25.429 1.00 38.19 95 ARG A O 1
#

InterPro domains:
  IPR004861 Atypical dual-specificity phosphatase Siw14-like [PF03162] (1-55)
  IPR029021 Protein-tyrosine phosphatase-like [G3DSA:3.90.190.10] (1-53)
  IPR029021 Protein-tyrosine phosphatase-like [SSF52799] (1-51)

pLDDT: mean 76.97, std 17.53, range [32.94, 93.25]

Radius of gyration: 17.56 Å; chains: 1; bounding box: 40×41×42 Å

Sequence (95 aa):
CTSGIHETGAFVGCLRKYLGWNFNSIVVEYRCFAGSKSRYLIGQFIELFDVDLVTLPRDVSVLPFWFVEFQRVVVSADVSLITDSEFRIEYTGRR